Protein AF-W1XXP5-F1 (afdb_monomer)

Solvent-accessible surface area (backbone atoms only — not comparable to full-atom values): 4113 Å² total; per-residue (Å²): 110,71,76,56,54,55,52,51,54,53,47,53,50,54,51,53,52,49,53,54,55,56,71,42,46,38,79,46,73,48,99,89,68,50,79,46,77,41,57,53,91,62,50,72,62,54,54,28,39,72,75,34,62,75,49,31,77,65,59,87,78,76,73,59,98,91,79

Secondary structure (DSSP, 8-state):
-HHHHHHHHHHHHHHHHHHHHHTTEEEEE-TTS-EEEEETT--HHHHHHHH-HHHHTT------TT-

Radius of gyration: 18.7 Å; Cα contacts (8 Å, |Δi|>4): 43; chains: 1; bounding box: 53×31×25 Å

Mean predicted aligned error: 7.79 Å

Foldseek 3Di:
DVVVVVVVVVVVVVVVVVVVVVVQWDWDADPVGDIDIDGPPDDPLVVLVVVHPVSSVPDPDDDDPND

Structure (mmCIF, N/CA/C/O backbone):
data_AF-W1XXP5-F1
#
_entry.id   AF-W1XXP5-F1
#
loop_
_atom_site.group_PDB
_atom_site.id
_atom_site.type_symbol
_atom_site.label_atom_id
_atom_site.label_alt_id
_atom_site.label_comp_id
_atom_site.label_asym_id
_atom_site.label_entity_id
_atom_site.label_seq_id
_atom_site.pdbx_PDB_ins_code
_atom_site.Cartn_x
_atom_site.Cartn_y
_atom_site.Cartn_z
_atom_site.occupancy
_atom_site.B_iso_or_equiv
_atom_site.auth_seq_id
_atom_site.auth_comp_id
_atom_site.auth_asym_id
_atom_site.auth_atom_id
_atom_site.pdbx_PDB_model_num
ATOM 1 N N . MET A 1 1 ? 40.658 19.068 -15.429 1.00 61.75 1 MET A N 1
ATOM 2 C CA . MET A 1 1 ? 40.095 17.754 -15.786 1.00 61.75 1 MET A CA 1
ATOM 3 C C . MET A 1 1 ? 39.642 17.027 -14.527 1.00 61.75 1 MET A C 1
ATOM 5 O O . MET A 1 1 ? 38.465 16.742 -14.467 1.00 61.75 1 MET A O 1
ATOM 9 N N . GLU A 1 2 ? 40.446 16.934 -13.458 1.00 61.47 2 GLU A N 1
ATOM 10 C CA . GLU A 1 2 ? 40.017 16.264 -12.202 1.00 61.47 2 GLU A CA 1
ATOM 11 C C . GLU A 1 2 ? 38.736 16.804 -11.525 1.00 61.47 2 GLU A C 1
ATOM 13 O O . GLU A 1 2 ? 37.965 16.027 -10.976 1.00 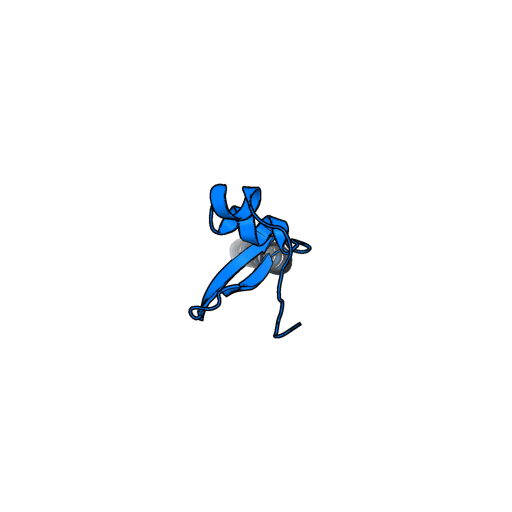61.47 2 GLU A O 1
ATOM 18 N N . LEU A 1 3 ? 38.464 18.117 -11.567 1.00 66.19 3 LEU A N 1
ATOM 19 C CA . LEU A 1 3 ? 37.212 18.669 -11.013 1.00 66.19 3 LEU A CA 1
ATOM 20 C C . LEU A 1 3 ? 35.958 18.276 -11.812 1.00 66.19 3 LEU A C 1
ATOM 22 O O . LEU A 1 3 ? 34.863 18.314 -11.261 1.00 66.19 3 LEU A O 1
ATOM 26 N N . GLN A 1 4 ? 36.103 17.977 -13.106 1.00 62.69 4 GLN A N 1
ATOM 27 C CA . GLN A 1 4 ? 34.985 17.533 -13.944 1.00 62.69 4 GLN A CA 1
ATOM 28 C C . GLN A 1 4 ? 34.699 16.052 -13.682 1.00 62.69 4 GLN A C 1
ATOM 30 O O . GLN A 1 4 ? 33.550 15.719 -13.424 1.00 62.69 4 GLN A O 1
ATOM 35 N N . ASP A 1 5 ? 35.743 15.221 -13.585 1.00 69.69 5 ASP A N 1
ATOM 36 C CA . ASP A 1 5 ? 35.610 13.792 -13.262 1.00 69.69 5 ASP A CA 1
ATOM 37 C C . ASP A 1 5 ? 34.919 13.567 -11.901 1.00 69.69 5 ASP A C 1
ATOM 39 O O . ASP A 1 5 ? 33.997 12.767 -11.792 1.00 69.69 5 ASP A O 1
ATOM 43 N N . GLN A 1 6 ? 35.272 14.344 -10.867 1.00 66.56 6 GLN A N 1
ATOM 44 C CA . GLN A 1 6 ? 34.613 14.254 -9.551 1.00 66.56 6 GLN A CA 1
ATOM 45 C C . GLN A 1 6 ? 33.134 14.673 -9.568 1.00 66.56 6 GLN A C 1
ATOM 47 O O . GLN A 1 6 ? 32.337 14.178 -8.768 1.00 66.56 6 GLN A O 1
ATOM 52 N N . ALA A 1 7 ? 32.764 15.619 -10.436 1.00 69.44 7 ALA A N 1
ATOM 53 C CA . ALA A 1 7 ? 31.383 16.072 -10.568 1.00 69.44 7 ALA A CA 1
ATOM 54 C C . ALA A 1 7 ? 30.523 15.047 -11.324 1.00 69.44 7 ALA A C 1
ATOM 56 O O . ALA A 1 7 ? 29.356 14.861 -10.971 1.00 69.44 7 ALA A O 1
ATOM 57 N N . ASP A 1 8 ? 31.103 14.370 -12.318 1.00 76.06 8 ASP A N 1
ATOM 58 C CA . ASP A 1 8 ? 30.448 13.296 -13.063 1.00 76.06 8 AS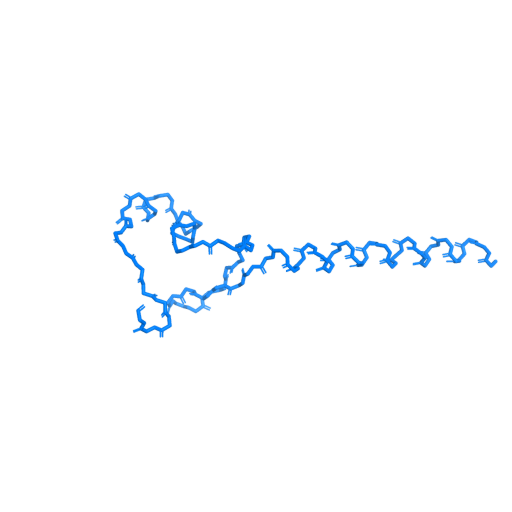P A CA 1
ATOM 59 C C . ASP A 1 8 ? 30.274 12.035 -12.192 1.00 76.06 8 ASP A C 1
ATOM 61 O O . ASP A 1 8 ? 29.157 11.524 -12.108 1.00 76.06 8 ASP A O 1
ATOM 65 N N . ASP A 1 9 ? 31.287 11.629 -11.416 1.00 81.75 9 ASP A N 1
ATOM 66 C CA . ASP A 1 9 ? 31.188 10.519 -10.446 1.00 81.75 9 ASP A CA 1
ATOM 67 C C . ASP A 1 9 ? 30.090 10.759 -9.393 1.00 81.75 9 ASP A C 1
ATOM 69 O O . ASP A 1 9 ? 29.301 9.871 -9.056 1.00 81.75 9 ASP A O 1
ATOM 73 N N . ALA A 1 10 ? 30.006 11.983 -8.859 1.00 82.75 10 ALA A N 1
ATOM 74 C CA . ALA A 1 10 ? 28.978 12.339 -7.883 1.00 82.75 10 ALA A CA 1
ATOM 75 C C . ALA A 1 10 ? 27.566 12.278 -8.486 1.00 82.75 10 ALA A C 1
ATOM 77 O O . ALA A 1 10 ? 26.607 11.908 -7.802 1.00 82.75 10 ALA A O 1
ATOM 78 N N . LYS A 1 11 ? 27.428 12.635 -9.766 1.00 85.44 11 LYS A N 1
ATOM 79 C CA . LYS A 1 11 ? 26.160 12.569 -10.489 1.00 85.44 11 LYS A CA 1
ATOM 80 C C . LYS A 1 11 ? 25.750 11.121 -10.755 1.00 85.44 11 LYS A C 1
ATOM 82 O O . LYS A 1 11 ? 24.614 10.770 -10.448 1.00 85.44 11 LYS A O 1
ATOM 87 N N . GLU A 1 12 ? 26.667 10.285 -11.239 1.00 84.56 12 GLU A N 1
ATOM 88 C CA . GLU A 1 12 ? 26.417 8.852 -11.440 1.00 84.56 12 GLU A CA 1
ATOM 89 C C . GLU A 1 12 ? 26.035 8.154 -10.131 1.00 84.56 12 GLU A C 1
ATOM 91 O O . GLU A 1 12 ? 25.091 7.363 -10.096 1.00 84.56 12 GLU A O 1
ATOM 96 N N . PHE A 1 13 ? 26.687 8.507 -9.020 1.00 83.88 13 PHE A N 1
ATOM 97 C CA . PHE A 1 13 ? 26.314 8.001 -7.702 1.00 83.88 13 PHE A CA 1
ATOM 98 C C . PHE A 1 13 ? 24.875 8.381 -7.330 1.00 83.88 13 PHE A C 1
ATOM 100 O O . PHE A 1 13 ? 24.078 7.511 -6.978 1.00 83.88 13 PHE A O 1
ATOM 107 N N . VAL A 1 14 ? 24.515 9.663 -7.434 1.00 84.62 14 VAL A N 1
ATOM 108 C CA . VAL A 1 14 ? 23.156 10.137 -7.129 1.00 84.62 14 VAL A CA 1
ATOM 109 C C . VAL A 1 14 ? 22.115 9.460 -8.018 1.00 84.62 14 VAL A C 1
ATOM 111 O O . VAL A 1 14 ? 21.043 9.097 -7.530 1.00 84.62 14 VAL A O 1
ATOM 114 N N . ASP A 1 15 ? 22.415 9.279 -9.300 1.00 84.50 15 ASP A N 1
ATOM 115 C CA . ASP A 1 15 ? 21.506 8.632 -10.240 1.00 84.50 15 ASP A CA 1
ATOM 116 C C . ASP A 1 15 ? 21.339 7.140 -9.903 1.00 84.50 15 ASP A C 1
ATOM 118 O O . ASP A 1 15 ? 20.206 6.677 -9.790 1.00 84.50 15 ASP A O 1
ATOM 122 N N . SER A 1 16 ? 22.418 6.422 -9.568 1.00 83.62 16 SER A N 1
ATOM 123 C CA . SER A 1 16 ? 22.343 5.019 -9.122 1.00 83.62 16 SER A CA 1
ATOM 124 C C . SER A 1 16 ? 21.543 4.833 -7.823 1.00 83.62 16 SER A C 1
ATOM 126 O O . SER A 1 16 ? 20.796 3.865 -7.671 1.00 83.62 16 SER A O 1
ATOM 128 N N . VAL A 1 17 ? 21.647 5.777 -6.880 1.00 81.44 17 VAL A N 1
ATOM 129 C CA . VAL A 1 17 ? 20.873 5.755 -5.630 1.00 81.44 17 VAL A CA 1
ATOM 130 C C . VAL A 1 17 ? 19.389 5.978 -5.913 1.00 81.44 17 VAL A C 1
ATOM 132 O O . VAL A 1 17 ? 18.551 5.275 -5.352 1.00 81.44 17 VAL A O 1
ATOM 135 N N . LYS A 1 18 ? 19.048 6.917 -6.804 1.00 78.38 18 LYS A N 1
ATOM 136 C CA . LYS A 1 18 ? 17.657 7.145 -7.221 1.00 78.38 18 LYS A CA 1
ATOM 137 C C . LYS A 1 18 ? 17.076 5.937 -7.945 1.00 78.38 18 LYS A C 1
ATOM 139 O O . LYS A 1 18 ? 15.935 5.583 -7.676 1.00 78.38 18 LYS A O 1
ATOM 144 N N . GLU A 1 19 ? 17.836 5.310 -8.841 1.00 77.50 19 GLU A N 1
ATOM 145 C CA . GLU A 1 19 ? 17.392 4.104 -9.547 1.00 77.50 19 GLU A CA 1
ATOM 146 C C . GLU A 1 19 ? 17.108 2.956 -8.576 1.00 77.50 19 GLU A C 1
ATOM 148 O O . GLU A 1 19 ? 16.054 2.327 -8.668 1.00 77.50 19 GLU A O 1
ATOM 153 N N . ASN A 1 20 ? 17.991 2.735 -7.597 1.00 72.12 20 ASN A N 1
ATOM 154 C CA . ASN A 1 20 ? 17.767 1.739 -6.550 1.00 72.12 20 ASN A CA 1
ATOM 155 C C . ASN A 1 20 ? 16.528 2.062 -5.707 1.00 72.12 20 ASN A C 1
ATOM 157 O O . ASN A 1 20 ? 15.724 1.171 -5.461 1.00 72.12 20 ASN A O 1
ATOM 161 N N . TYR A 1 21 ? 16.335 3.325 -5.320 1.00 71.62 21 TYR A N 1
ATOM 162 C CA . TYR A 1 21 ? 15.160 3.745 -4.553 1.00 71.62 21 TYR A CA 1
ATOM 163 C C . TYR A 1 21 ? 13.852 3.546 -5.338 1.00 71.62 21 TYR A C 1
ATOM 165 O O . TYR A 1 21 ? 12.874 3.036 -4.804 1.00 71.62 21 TYR A O 1
ATOM 173 N N . LEU A 1 22 ? 13.830 3.876 -6.634 1.00 66.88 22 LEU A N 1
ATOM 174 C CA . LEU A 1 22 ? 12.665 3.628 -7.493 1.00 66.88 22 LEU A CA 1
ATOM 175 C C . LEU A 1 22 ? 12.393 2.129 -7.692 1.00 66.88 22 LEU A C 1
ATOM 177 O O . LEU A 1 22 ? 11.239 1.735 -7.852 1.00 66.88 22 LEU A O 1
ATOM 181 N N . ALA A 1 23 ? 13.429 1.286 -7.659 1.00 72.12 23 ALA A N 1
ATOM 182 C CA . ALA A 1 23 ? 13.280 -0.169 -7.681 1.00 72.12 23 ALA A CA 1
ATOM 183 C C . ALA A 1 23 ? 12.675 -0.738 -6.379 1.00 72.12 23 ALA A C 1
ATOM 185 O O . ALA A 1 23 ? 12.275 -1.907 -6.355 1.00 72.12 23 ALA A O 1
ATOM 186 N N . GLU A 1 24 ? 12.592 0.071 -5.318 1.00 86.81 24 GLU A N 1
ATOM 187 C CA . GLU A 1 24 ? 11.932 -0.245 -4.049 1.00 86.81 24 GLU A CA 1
ATOM 188 C C . GLU A 1 24 ? 10.484 0.258 -3.976 1.00 86.81 24 GLU A C 1
ATOM 190 O O . GLU A 1 24 ? 9.867 0.144 -2.921 1.00 86.81 24 GLU A O 1
ATOM 195 N N . GLU A 1 25 ? 9.896 0.743 -5.073 1.00 91.25 25 GLU A N 1
ATOM 196 C CA . GLU A 1 25 ? 8.475 1.099 -5.140 1.00 91.25 25 GLU A CA 1
ATOM 197 C C . GLU A 1 25 ? 7.716 0.254 -6.180 1.00 91.25 25 GLU A C 1
ATOM 199 O O . GLU A 1 25 ? 8.239 -0.143 -7.222 1.00 91.25 25 GLU A O 1
ATOM 204 N N . ILE A 1 26 ? 6.441 -0.016 -5.903 1.00 93.50 26 ILE A N 1
ATOM 205 C CA . ILE A 1 26 ? 5.478 -0.605 -6.837 1.00 93.50 26 ILE A CA 1
ATOM 206 C C . ILE A 1 26 ? 4.377 0.402 -7.142 1.00 93.50 26 ILE A C 1
ATOM 208 O O . ILE A 1 26 ? 3.989 1.197 -6.290 1.00 93.50 26 ILE A O 1
ATOM 212 N N . TYR A 1 27 ? 3.830 0.329 -8.352 1.00 94.19 27 TYR A N 1
ATOM 213 C CA . TYR A 1 27 ? 2.745 1.198 -8.795 1.00 94.19 27 TYR A CA 1
ATOM 214 C C . TYR A 1 27 ? 1.464 0.390 -8.964 1.00 94.19 27 TYR A C 1
ATOM 216 O O . TYR A 1 27 ? 1.450 -0.641 -9.640 1.00 94.19 27 TYR A O 1
ATOM 224 N N . VAL A 1 28 ? 0.379 0.868 -8.360 1.00 95.88 28 VAL A N 1
ATOM 225 C CA . VAL A 1 28 ? -0.934 0.216 -8.388 1.00 95.88 28 VAL A CA 1
ATOM 226 C C . VAL A 1 28 ? -2.011 1.177 -8.869 1.00 95.88 28 VAL A C 1
ATOM 228 O O . VAL A 1 28 ? -1.959 2.382 -8.615 1.00 95.88 28 VAL A O 1
ATOM 231 N N . PHE A 1 29 ? -3.002 0.625 -9.566 1.00 96.62 29 PHE A N 1
ATOM 232 C CA . PHE A 1 29 ? -4.155 1.373 -10.050 1.00 96.62 29 PHE A CA 1
ATOM 233 C C . PHE A 1 29 ? -5.334 1.219 -9.096 1.00 96.62 29 PHE A C 1
ATOM 235 O O . PHE A 1 29 ? -5.679 0.111 -8.677 1.00 96.62 29 PHE A O 1
ATOM 242 N N . THR A 1 30 ? -5.996 2.328 -8.798 1.00 95.88 30 THR A N 1
ATOM 243 C CA . THR A 1 30 ? -7.316 2.323 -8.173 1.00 95.88 30 THR A CA 1
ATOM 244 C C . THR A 1 30 ? -8.402 2.005 -9.217 1.00 95.88 30 THR A C 1
ATOM 246 O O . THR A 1 30 ? -8.175 2.155 -10.421 1.00 95.88 30 THR A O 1
ATOM 249 N N . PRO A 1 31 ? -9.617 1.595 -8.801 1.00 94.69 31 PRO A N 1
ATOM 250 C CA . PRO A 1 31 ? -10.717 1.327 -9.734 1.00 94.69 31 PRO A CA 1
ATOM 251 C C . PRO A 1 31 ? -11.152 2.530 -10.586 1.00 94.69 31 PRO A C 1
ATOM 253 O O . PRO A 1 31 ? -11.685 2.339 -11.675 1.00 94.69 31 PRO A O 1
ATOM 256 N N . ASP A 1 32 ? -10.937 3.754 -10.101 1.00 95.25 32 ASP A N 1
ATOM 257 C CA . ASP A 1 32 ? -11.180 5.011 -10.822 1.00 95.25 32 ASP A CA 1
ATOM 258 C C . ASP A 1 32 ? -9.991 5.453 -11.700 1.00 95.25 32 ASP A C 1
ATOM 260 O O . ASP A 1 32 ? -10.057 6.496 -12.345 1.00 95.25 32 ASP A O 1
ATOM 264 N N . GLY A 1 33 ? -8.927 4.646 -11.779 1.00 94.75 33 GLY A N 1
ATOM 265 C CA . GLY A 1 33 ? -7.806 4.839 -12.701 1.00 94.75 33 GLY A CA 1
ATOM 266 C C . GLY A 1 33 ? -6.673 5.723 -12.178 1.00 94.75 33 GLY A C 1
ATOM 267 O O . GLY A 1 33 ? -5.738 6.002 -12.928 1.00 94.75 33 GLY A O 1
ATOM 268 N N . ALA A 1 34 ? -6.714 6.150 -10.914 1.00 96.69 34 ALA A N 1
ATOM 269 C CA . ALA A 1 34 ? -5.587 6.836 -10.293 1.00 96.69 34 ALA A CA 1
ATOM 270 C C . ALA A 1 34 ? -4.426 5.862 -10.034 1.00 96.69 34 ALA A C 1
ATOM 272 O O . ALA A 1 34 ? -4.625 4.677 -9.769 1.00 96.69 34 ALA A O 1
ATOM 273 N N . VAL A 1 35 ? -3.201 6.385 -10.087 1.00 96.44 35 VAL A N 1
ATOM 274 C CA . VAL A 1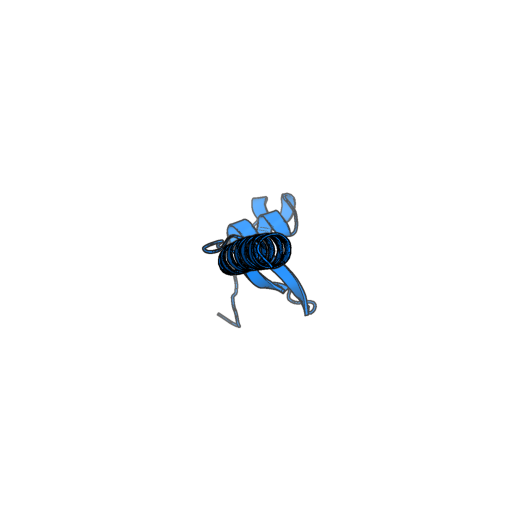 35 ? -1.974 5.639 -9.784 1.00 96.44 35 VAL A CA 1
ATOM 275 C C . VAL A 1 35 ? -1.503 6.000 -8.382 1.00 96.44 35 VAL A C 1
ATOM 277 O O . VAL A 1 35 ? -1.482 7.176 -8.016 1.00 96.44 35 VAL A O 1
ATOM 280 N N . ARG A 1 36 ? -1.111 4.993 -7.603 1.00 95.12 36 ARG A N 1
ATOM 281 C CA . ARG A 1 36 ? -0.456 5.150 -6.298 1.00 95.12 36 ARG A CA 1
ATOM 282 C C . ARG A 1 36 ? 0.866 4.394 -6.302 1.00 95.12 36 ARG A C 1
ATOM 284 O O . ARG A 1 36 ? 0.927 3.314 -6.890 1.00 95.12 36 ARG A O 1
ATOM 291 N N . SER A 1 37 ? 1.890 4.950 -5.659 1.00 95.19 37 SER A N 1
ATOM 292 C CA . SER A 1 37 ? 3.118 4.224 -5.340 1.00 95.19 37 SER A CA 1
ATOM 293 C C . SER A 1 37 ? 3.032 3.661 -3.923 1.00 95.19 37 SER A C 1
ATOM 295 O O . SER A 1 37 ? 2.440 4.270 -3.034 1.00 95.19 37 SER A O 1
ATOM 297 N N . LEU A 1 38 ? 3.585 2.471 -3.729 1.00 95.81 38 LEU A N 1
ATOM 298 C CA . LEU A 1 38 ? 3.740 1.818 -2.433 1.00 95.81 38 LEU A CA 1
ATOM 299 C C . LEU A 1 38 ? 5.157 1.254 -2.346 1.00 95.81 38 LEU A C 1
ATOM 301 O O . LEU A 1 38 ? 5.722 0.925 -3.390 1.00 95.81 38 LEU A O 1
ATOM 305 N N . PRO A 1 39 ? 5.717 1.057 -1.142 1.00 94.88 39 PRO A N 1
ATOM 306 C CA . PRO A 1 39 ? 6.946 0.295 -0.992 1.00 94.88 39 PRO A CA 1
ATOM 307 C C . PRO A 1 39 ? 6.825 -1.081 -1.650 1.00 94.88 39 PRO A C 1
ATOM 309 O O . PRO A 1 39 ? 5.756 -1.703 -1.662 1.00 94.88 39 PRO A O 1
ATOM 312 N N . LYS A 1 40 ? 7.928 -1.580 -2.183 1.00 94.25 40 LYS A N 1
ATOM 313 C CA . LYS A 1 40 ? 8.032 -2.931 -2.711 1.00 94.25 40 LYS A CA 1
ATOM 314 C C . LYS A 1 40 ? 7.597 -3.940 -1.656 1.00 94.25 40 LYS A C 1
ATOM 316 O O . LYS A 1 40 ? 7.766 -3.730 -0.459 1.00 94.25 40 LYS A O 1
ATOM 321 N N . ASP A 1 41 ? 6.985 -5.016 -2.135 1.00 93.75 41 ASP A N 1
ATOM 322 C CA . ASP A 1 41 ? 6.406 -6.082 -1.317 1.00 93.75 41 ASP A CA 1
ATOM 323 C C . ASP A 1 41 ? 5.192 -5.654 -0.463 1.00 93.75 41 ASP A C 1
ATOM 325 O O . ASP A 1 41 ? 4.671 -6.467 0.302 1.00 93.75 41 ASP A O 1
ATOM 329 N N . SER A 1 42 ? 4.669 -4.431 -0.651 1.00 96.88 42 SER A N 1
ATOM 330 C CA . SER A 1 42 ? 3.388 -4.016 -0.063 1.00 96.88 42 SER A CA 1
ATOM 331 C C . SER A 1 42 ? 2.235 -4.883 -0.563 1.00 96.88 42 SER A C 1
ATOM 333 O O . SER A 1 42 ? 2.095 -5.166 -1.758 1.00 96.88 42 SER A O 1
ATOM 335 N N . GLY A 1 43 ? 1.368 -5.276 0.365 1.00 96.25 43 GLY A N 1
ATOM 336 C CA . GLY A 1 43 ? 0.184 -6.070 0.092 1.00 96.25 43 GLY A CA 1
ATOM 337 C C . GLY A 1 43 ? -1.091 -5.234 -0.065 1.00 96.25 43 GLY A C 1
ATOM 338 O O . GLY A 1 43 ? -1.100 -4.011 0.100 1.00 96.25 43 GLY A O 1
ATOM 339 N N . PRO A 1 44 ? -2.233 -5.893 -0.330 1.00 96.88 44 PRO A N 1
ATOM 340 C CA . PRO A 1 44 ? -3.511 -5.198 -0.472 1.00 96.88 44 PRO A CA 1
ATOM 341 C C . PRO A 1 44 ? -3.972 -4.454 0.790 1.00 96.88 44 PRO A C 1
ATOM 343 O O . PRO A 1 44 ? -4.728 -3.490 0.684 1.00 96.88 44 PRO A O 1
ATOM 346 N N . ILE A 1 45 ? -3.538 -4.893 1.978 1.00 97.56 45 ILE A N 1
ATOM 347 C CA . ILE A 1 45 ? -3.868 -4.216 3.237 1.00 97.56 45 ILE A CA 1
ATOM 348 C C . ILE A 1 45 ? -3.138 -2.876 3.357 1.00 97.56 45 ILE A C 1
ATOM 350 O O . ILE A 1 45 ? -3.757 -1.884 3.734 1.00 97.56 45 ILE A O 1
ATOM 354 N N . ASP A 1 46 ? -1.873 -2.816 2.944 1.00 97.81 46 ASP A N 1
ATOM 355 C CA . ASP A 1 46 ? -1.079 -1.587 2.951 1.00 97.81 46 ASP A CA 1
ATOM 356 C C . ASP A 1 46 ? -1.690 -0.565 1.991 1.00 97.81 46 ASP A C 1
ATOM 358 O O . ASP A 1 46 ? -1.908 0.588 2.358 1.00 97.81 46 ASP A O 1
ATOM 362 N N . P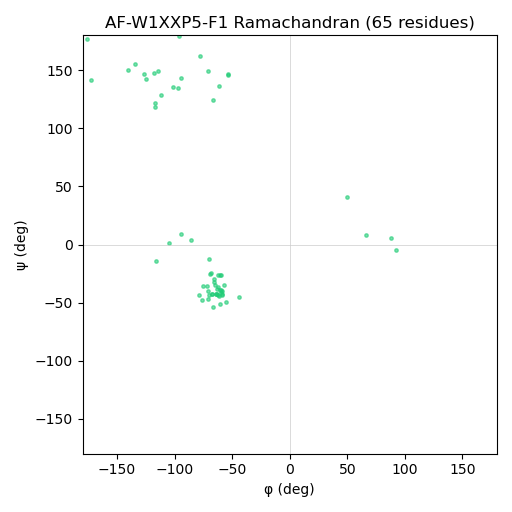HE A 1 47 ? -2.111 -1.018 0.804 1.00 97.56 47 PHE A N 1
ATOM 363 C CA . PHE A 1 47 ? -2.847 -0.178 -0.141 1.00 97.56 47 PHE A CA 1
ATOM 364 C C . PHE A 1 47 ? -4.162 0.367 0.438 1.00 97.56 47 PHE A C 1
ATOM 366 O O . PHE A 1 47 ? -4.515 1.523 0.213 1.00 97.56 47 PHE A O 1
ATOM 373 N N . ALA A 1 48 ? -4.900 -0.439 1.205 1.00 97.94 48 ALA A N 1
ATOM 374 C CA . ALA A 1 48 ? -6.130 0.015 1.848 1.00 97.94 48 ALA A CA 1
ATOM 375 C C . ALA A 1 48 ? -5.864 1.134 2.874 1.00 97.94 48 ALA A C 1
ATOM 377 O O . ALA A 1 48 ? -6.642 2.089 2.953 1.00 97.94 48 ALA A O 1
ATOM 378 N N . TYR A 1 49 ? -4.762 1.042 3.625 1.00 97.62 49 TYR A N 1
ATOM 379 C CA . TYR A 1 49 ? -4.335 2.086 4.560 1.00 97.62 49 TYR A CA 1
ATOM 380 C C . TYR A 1 49 ? -3.803 3.340 3.860 1.00 97.62 49 TYR A C 1
ATOM 382 O O . TYR A 1 49 ? -4.109 4.439 4.323 1.00 97.62 49 TYR A O 1
ATOM 390 N N . GLU A 1 50 ? -3.105 3.184 2.733 1.00 96.69 50 GLU A N 1
ATOM 391 C CA . GLU A 1 50 ? -2.674 4.289 1.865 1.00 96.69 50 GLU A CA 1
ATOM 392 C C . GLU A 1 50 ? -3.872 5.087 1.326 1.00 96.69 50 GLU A C 1
ATOM 394 O O . GLU A 1 50 ? -3.841 6.315 1.269 1.00 96.69 50 GLU A O 1
ATOM 399 N N . ILE A 1 51 ? -4.973 4.410 0.976 1.00 96.06 51 ILE A N 1
ATOM 400 C CA . ILE A 1 51 ? -6.205 5.081 0.537 1.00 96.06 51 ILE A CA 1
ATOM 401 C C . ILE A 1 51 ? -6.832 5.880 1.687 1.00 96.06 51 ILE A C 1
ATOM 403 O O . ILE A 1 51 ? -7.143 7.059 1.519 1.00 96.06 51 ILE A O 1
ATOM 407 N N . HIS A 1 52 ? -7.083 5.229 2.829 1.00 97.56 52 HIS A N 1
ATOM 408 C CA . HIS A 1 52 ? -7.563 5.863 4.059 1.00 97.56 52 HIS A CA 1
ATOM 409 C C . HIS A 1 52 ? -7.555 4.847 5.211 1.00 97.56 52 HIS A C 1
ATOM 411 O O . HIS A 1 52 ? -8.063 3.738 5.068 1.00 97.56 52 HIS A O 1
ATOM 417 N N . THR A 1 53 ? -7.184 5.271 6.423 1.00 98.19 53 THR A N 1
ATOM 418 C CA . THR A 1 53 ? -7.312 4.468 7.660 1.00 98.19 53 THR A CA 1
ATOM 419 C C . THR A 1 53 ? -8.650 3.726 7.812 1.00 98.19 53 THR A C 1
ATOM 421 O O . THR A 1 53 ? -8.652 2.539 8.109 1.00 98.19 53 THR A O 1
ATOM 424 N N . LYS A 1 54 ? -9.796 4.374 7.540 1.00 98.38 54 LYS A N 1
ATOM 425 C CA . LYS A 1 54 ? -11.130 3.749 7.654 1.00 98.38 54 LYS A CA 1
ATOM 426 C C . LYS A 1 54 ? -11.384 2.655 6.613 1.00 98.38 54 LYS A C 1
ATOM 428 O O . LYS A 1 54 ? -12.254 1.814 6.829 1.00 98.38 54 LYS A O 1
ATOM 433 N N . VAL A 1 55 ? -10.696 2.711 5.471 1.00 97.12 55 VAL A N 1
ATOM 434 C CA . VAL A 1 55 ? -10.749 1.672 4.435 1.00 97.12 55 VAL A CA 1
ATOM 435 C C . VAL A 1 55 ? -9.919 0.478 4.895 1.00 97.12 55 VAL A C 1
ATOM 437 O O . VAL A 1 55 ? -10.446 -0.629 4.908 1.00 97.12 55 VAL A O 1
ATOM 440 N N . GLY A 1 56 ? -8.693 0.713 5.376 1.00 98.06 56 GLY A N 1
ATOM 441 C CA . GLY A 1 56 ? -7.843 -0.317 5.986 1.00 98.06 56 GLY A CA 1
ATOM 442 C C . GLY A 1 56 ? -8.513 -1.045 7.157 1.00 98.06 56 GLY A C 1
ATOM 443 O O . GLY A 1 56 ? -8.616 -2.266 7.141 1.00 98.06 56 GLY A O 1
ATOM 444 N N . GLU A 1 57 ? -9.081 -0.310 8.118 1.00 98.31 57 GLU A N 1
ATOM 445 C CA . GLU A 1 57 ? -9.774 -0.876 9.293 1.00 98.31 57 GLU A CA 1
ATOM 446 C C . GLU A 1 57 ? -10.972 -1.775 8.944 1.00 98.31 57 GLU A C 1
ATOM 448 O O . GLU A 1 57 ? -11.353 -2.639 9.733 1.00 98.31 57 GLU A O 1
ATOM 453 N N . LYS A 1 58 ? -11.600 -1.555 7.784 1.00 98.00 58 LYS A N 1
ATOM 454 C CA . LYS A 1 58 ? -12.774 -2.310 7.320 1.00 98.00 58 LYS A CA 1
ATOM 455 C C . LYS A 1 58 ? -12.442 -3.318 6.220 1.00 98.00 58 LYS A C 1
ATOM 457 O O . LYS A 1 58 ? -13.355 -3.977 5.715 1.00 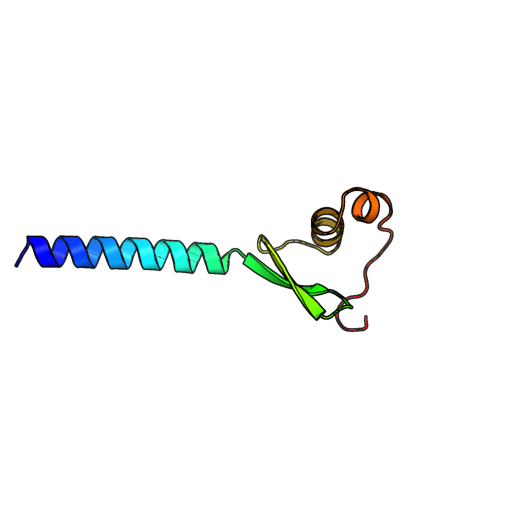98.00 58 LYS A O 1
ATOM 462 N N . ALA A 1 59 ? -11.177 -3.427 5.818 1.00 97.56 59 ALA A N 1
ATOM 463 C CA . ALA A 1 59 ? -10.758 -4.332 4.762 1.00 97.56 59 ALA A CA 1
ATOM 464 C C . ALA A 1 59 ? -10.944 -5.791 5.213 1.00 97.56 59 ALA A C 1
ATOM 466 O O . ALA A 1 59 ? -10.430 -6.213 6.243 1.00 97.56 59 ALA A O 1
ATOM 467 N N . THR A 1 60 ? -11.692 -6.569 4.431 1.00 97.19 60 THR A N 1
ATOM 468 C CA . THR A 1 60 ? -11.952 -8.003 4.690 1.00 97.19 60 THR A CA 1
ATOM 469 C C . THR A 1 60 ? -11.377 -8.915 3.610 1.00 97.19 60 THR A C 1
ATOM 471 O O . THR A 1 60 ? -11.259 -10.121 3.803 1.00 97.19 60 THR A O 1
ATOM 474 N N . GLY A 1 61 ? -11.001 -8.337 2.474 1.00 96.50 61 GLY A N 1
ATOM 475 C CA . GLY A 1 61 ? -10.422 -9.015 1.329 1.00 96.50 61 GLY A CA 1
A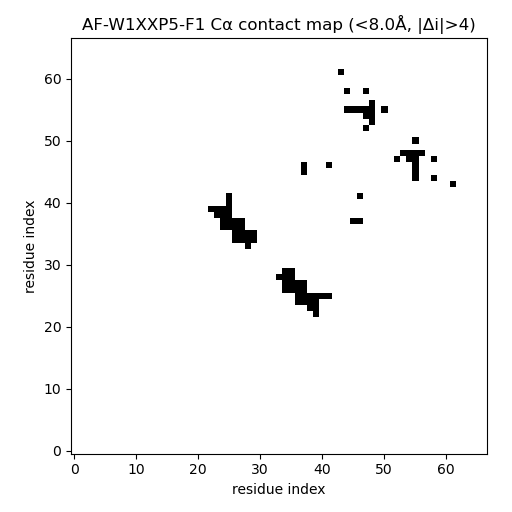TOM 476 C C . GLY A 1 61 ? -10.037 -7.994 0.266 1.00 96.50 61 GLY A C 1
ATOM 477 O O . GLY A 1 61 ? -10.287 -6.796 0.415 1.00 96.50 61 GLY A O 1
ATOM 478 N N . ALA A 1 62 ? -9.440 -8.473 -0.816 1.00 96.94 62 ALA A N 1
ATOM 479 C CA . ALA A 1 62 ? -9.040 -7.647 -1.941 1.00 96.94 62 ALA A CA 1
ATOM 480 C C . ALA A 1 62 ? -9.318 -8.379 -3.250 1.00 96.94 62 ALA A C 1
ATOM 482 O O . ALA A 1 62 ? -9.267 -9.605 -3.298 1.00 96.94 62 ALA A O 1
ATOM 483 N N . LYS A 1 63 ? -9.595 -7.602 -4.298 1.00 96.62 63 LYS A N 1
ATOM 484 C CA . LYS A 1 63 ? -9.706 -8.088 -5.670 1.00 96.62 63 LYS A CA 1
ATOM 485 C C . LYS A 1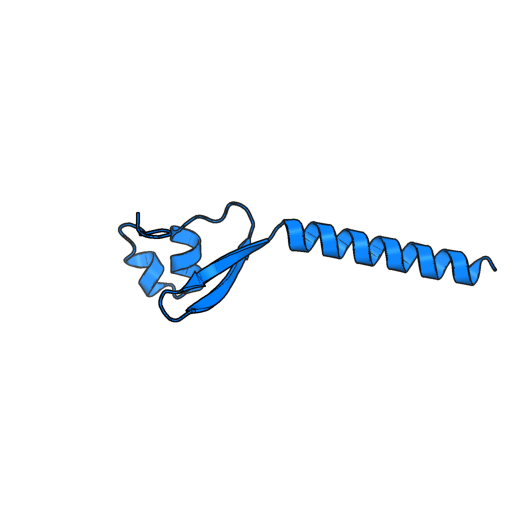 63 ? -8.617 -7.429 -6.501 1.00 96.62 63 LYS A C 1
ATOM 487 O O . LYS A 1 63 ? -8.613 -6.206 -6.633 1.00 96.62 63 LYS A O 1
ATOM 492 N N . VAL A 1 64 ? -7.719 -8.223 -7.068 1.00 95.75 64 VAL A N 1
ATOM 493 C CA . VAL A 1 64 ? -6.569 -7.741 -7.839 1.00 95.75 64 VAL A CA 1
ATOM 494 C C 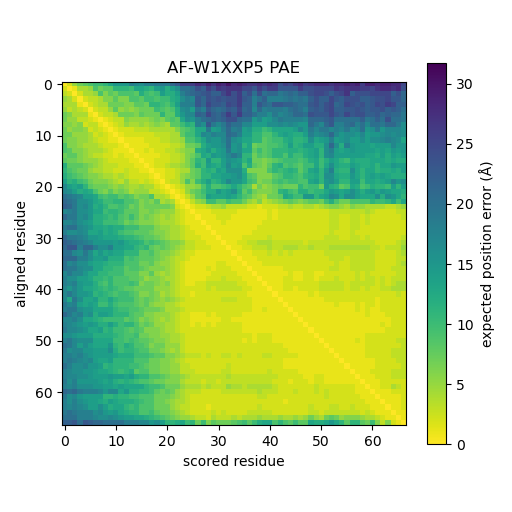. VAL A 1 64 ? -6.708 -8.235 -9.271 1.00 95.75 64 VAL A C 1
ATOM 496 O O . VAL A 1 64 ? -6.818 -9.433 -9.520 1.00 95.75 64 VAL A O 1
ATOM 499 N N . ASN A 1 65 ? -6.739 -7.310 -10.235 1.00 94.25 65 ASN A N 1
ATOM 500 C CA . ASN A 1 65 ? -6.832 -7.630 -11.666 1.00 94.25 65 ASN A CA 1
ATOM 501 C C . ASN A 1 65 ? -7.956 -8.626 -12.011 1.00 94.25 65 ASN A C 1
ATOM 503 O O . ASN A 1 65 ? -7.787 -9.534 -12.824 1.00 94.25 65 ASN A O 1
ATOM 507 N N . GLY A 1 66 ? -9.119 -8.470 -11.374 1.00 91.75 66 GLY A N 1
ATOM 508 C CA . GLY A 1 66 ? -10.282 -9.312 -11.653 1.00 91.75 66 GLY A CA 1
ATOM 509 C C . GLY A 1 66 ? -10.425 -10.559 -10.776 1.00 91.75 66 GLY A C 1
ATOM 510 O O . GLY A 1 66 ? -11.460 -11.215 -10.897 1.00 91.75 66 GLY A O 1
ATOM 511 N N . ARG A 1 67 ? -9.464 -10.861 -9.896 1.00 83.06 67 ARG A N 1
ATOM 512 C CA . ARG A 1 67 ? -9.432 -12.074 -9.065 1.00 83.06 67 ARG A CA 1
ATOM 513 C C . ARG A 1 67 ? -9.448 -11.779 -7.578 1.00 83.06 67 ARG A C 1
ATOM 515 O O . ARG A 1 67 ? -8.810 -10.781 -7.185 1.00 83.06 67 ARG A O 1
#

Se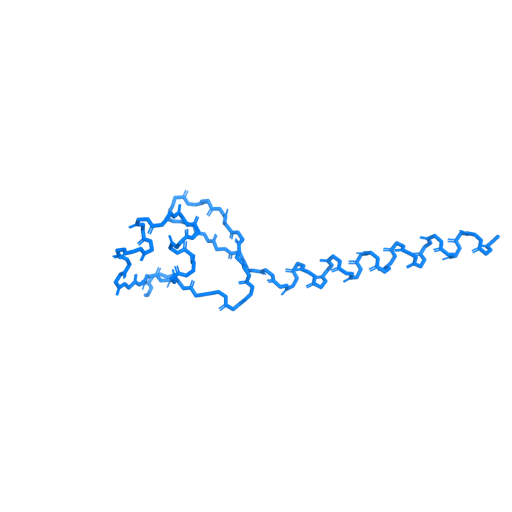quence (67 aa):
MELQDQADDAKEFVDSVKENYLAEEIYVFTPDGAVRSLPKDSGPIDFAYEIHTKVGEKATGAKVNGR

Nearest PDB structures (foldseek):
  8ccn-assembly1_A  TM=3.824E-01  e=3.596E+00  Plasmodium falciparum

Organism: NCBI:txid408170

pLDDT: mean 88.54, std 11.13, range [61.47, 98.38]

InterPro domains:
  IPR004095 TGS [PF02824] (26-66)
  IPR004095 TGS [PS51880] (24-67)
  IPR012675 Beta-grasp domain superfamily [G3DSA:3.10.20.30] (20-67)
  IPR012676 TGS-like [SSF81271] (13-66)